Protein AF-A0A3C0BDU3-F1 (afdb_monomer)

Radius of gyration: 16.84 Å; Cα contacts (8 Å, |Δi|>4): 78; chains: 1; bounding box: 34×25×44 Å

Secondary structure (DSSP, 8-state):
-EEESSGGG----HHHHHHHHHTT--EEESS------EEE--B-TTS-B--HHHHHHHHHHHHTS-EEETT--

Foldseek 3Di:
DAEAQEPVPDDDDPVRVCVCVVVVHDYYHPDDDDDAEAEDAQADPVGHGDPPVVVQVVCCVVVVHGYYHPVPD

Mean predicted aligned error: 4.43 Å

Structure (mmCIF, N/CA/C/O backbone):
data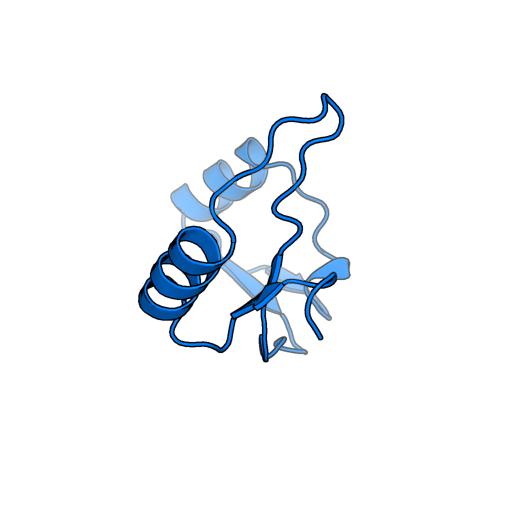_AF-A0A3C0BDU3-F1
#
_entry.id   AF-A0A3C0BDU3-F1
#
loop_
_atom_site.group_PDB
_atom_site.id
_atom_site.type_symbol
_atom_site.label_atom_id
_atom_site.label_alt_id
_atom_site.label_comp_id
_atom_site.label_asym_id
_atom_site.label_entity_id
_atom_site.label_seq_id
_atom_site.pdbx_PDB_ins_code
_atom_site.Cartn_x
_atom_site.Cartn_y
_atom_site.Cartn_z
_atom_site.occupancy
_atom_site.B_iso_or_equiv
_atom_site.auth_seq_id
_atom_site.auth_comp_id
_atom_site.auth_asym_id
_atom_site.auth_atom_id
_atom_site.pdbx_PDB_model_num
ATOM 1 N N . VAL A 1 1 ? -15.052 2.407 19.681 1.00 93.75 1 VAL A N 1
ATOM 2 C CA . VAL A 1 1 ? -15.073 2.060 18.237 1.00 93.75 1 VAL A CA 1
ATOM 3 C C . VAL A 1 1 ? -15.702 3.221 17.490 1.00 93.75 1 VAL A C 1
ATOM 5 O O . VAL A 1 1 ? -16.752 3.673 17.919 1.00 93.75 1 VAL A O 1
ATOM 8 N N . ILE A 1 2 ? -15.065 3.706 16.426 1.00 96.56 2 ILE A N 1
ATOM 9 C CA . ILE A 1 2 ? -15.653 4.650 15.465 1.00 96.56 2 ILE A CA 1
ATOM 10 C C . ILE A 1 2 ? -16.017 3.852 14.213 1.00 96.56 2 ILE A C 1
ATOM 12 O O . ILE A 1 2 ? -15.213 3.041 13.749 1.00 96.56 2 ILE A O 1
ATOM 16 N N . ILE A 1 3 ? -17.221 4.064 13.684 1.00 96.75 3 ILE A N 1
ATOM 17 C CA . ILE A 1 3 ? -17.699 3.402 12.468 1.00 96.75 3 ILE A CA 1
ATOM 18 C C . ILE A 1 3 ? -18.001 4.476 11.427 1.00 96.75 3 ILE A C 1
ATOM 20 O O . ILE A 1 3 ? -18.816 5.362 11.669 1.00 96.75 3 ILE A O 1
ATOM 24 N N . ALA A 1 4 ? -17.343 4.389 10.274 1.00 96.19 4 ALA A N 1
ATOM 25 C CA . ALA A 1 4 ? -17.587 5.249 9.121 1.00 96.19 4 ALA A CA 1
ATOM 26 C C . ALA A 1 4 ? -18.305 4.474 8.006 1.00 96.19 4 ALA A C 1
ATOM 28 O O . ALA A 1 4 ? -18.301 3.242 7.981 1.00 96.19 4 ALA A O 1
ATOM 29 N N . ARG A 1 5 ? -18.912 5.187 7.050 1.00 96.62 5 ARG A N 1
ATOM 30 C CA . ARG A 1 5 ? -19.528 4.549 5.874 1.00 96.62 5 ARG A CA 1
ATOM 31 C C . ARG A 1 5 ? -18.486 3.777 5.056 1.00 96.62 5 ARG A C 1
ATOM 33 O O . ARG A 1 5 ? -18.691 2.603 4.776 1.00 96.62 5 ARG A O 1
ATOM 40 N N . ASP A 1 6 ? -17.373 4.422 4.729 1.00 95.62 6 ASP A N 1
ATOM 41 C CA . ASP A 1 6 ? -16.269 3.898 3.918 1.00 95.62 6 ASP A CA 1
ATOM 42 C C . ASP A 1 6 ? -14.967 4.664 4.245 1.00 95.62 6 ASP A C 1
ATOM 44 O O . ASP A 1 6 ? -14.974 5.592 5.062 1.00 95.62 6 ASP A O 1
ATOM 48 N N . PHE A 1 7 ? -13.843 4.272 3.633 1.00 91.81 7 PHE A N 1
ATOM 49 C CA . PHE A 1 7 ? -12.529 4.861 3.924 1.00 91.81 7 PHE A CA 1
ATOM 50 C C . PHE A 1 7 ? -12.414 6.343 3.530 1.00 91.81 7 PHE A C 1
ATOM 52 O O . PHE A 1 7 ? -11.640 7.066 4.150 1.00 91.81 7 PHE A O 1
ATOM 59 N N . SER A 1 8 ? -13.198 6.825 2.557 1.00 93.62 8 SER A N 1
ATOM 60 C CA . SER A 1 8 ? -13.139 8.221 2.094 1.00 93.62 8 SER A CA 1
ATOM 61 C C . SER A 1 8 ? -13.686 9.223 3.115 1.00 93.62 8 SER A C 1
ATOM 63 O O . SER A 1 8 ? -13.494 10.426 2.974 1.00 93.62 8 SER A O 1
ATOM 65 N N . ARG A 1 9 ? -14.375 8.741 4.159 1.00 94.69 9 ARG A N 1
ATOM 66 C CA . ARG A 1 9 ? -14.932 9.564 5.244 1.00 94.69 9 ARG A CA 1
ATOM 67 C C . ARG A 1 9 ? -14.002 9.697 6.448 1.00 94.69 9 ARG A C 1
ATOM 69 O O . ARG A 1 9 ? -14.383 10.325 7.434 1.00 94.69 9 ARG A O 1
ATOM 76 N N . ILE A 1 10 ? -12.815 9.097 6.395 1.00 94.25 10 ILE A N 1
ATOM 77 C CA . ILE A 1 10 ? -11.834 9.141 7.477 1.00 94.25 10 ILE A CA 1
ATOM 78 C C . ILE A 1 10 ? -10.802 10.222 7.146 1.00 94.25 10 ILE A C 1
ATOM 80 O O . ILE A 1 10 ? -9.867 9.990 6.385 1.00 94.25 10 ILE A O 1
ATOM 84 N N . PHE A 1 11 ? -10.975 11.401 7.742 1.00 95.50 11 PHE A N 1
ATOM 85 C CA . PHE A 1 11 ? -10.033 12.517 7.646 1.00 95.50 11 PHE A CA 1
ATOM 86 C C . PHE A 1 11 ? -9.243 12.606 8.948 1.00 95.50 11 PHE A C 1
ATOM 88 O O . PHE A 1 11 ? -9.656 13.266 9.899 1.00 95.50 11 PHE A O 1
ATOM 95 N N . ALA A 1 12 ? -8.136 11.875 9.008 1.00 95.06 12 ALA A N 1
ATOM 96 C CA . ALA A 1 12 ? -7.213 11.909 10.130 1.00 95.06 12 ALA A CA 1
ATOM 97 C C . ALA A 1 12 ? -5.786 11.937 9.592 1.00 95.06 12 ALA A C 1
ATOM 99 O O . ALA A 1 12 ? -5.452 11.191 8.668 1.00 95.06 12 ALA A O 1
ATOM 100 N N . ASP A 1 13 ? -4.949 12.777 10.188 1.00 97.12 13 ASP A N 1
ATOM 101 C CA . ASP A 1 13 ? -3.510 12.673 10.003 1.00 97.12 13 ASP A CA 1
ATOM 102 C C . ASP A 1 13 ? -2.972 11.384 10.656 1.00 97.12 13 ASP A C 1
ATOM 104 O O . ASP A 1 13 ? -3.654 10.673 11.414 1.00 97.12 13 ASP A O 1
ATOM 108 N N . LYS A 1 14 ? -1.727 11.053 10.316 1.00 96.12 14 LYS A N 1
ATOM 109 C CA . LYS A 1 14 ? -1.080 9.817 10.752 1.00 96.12 14 LYS A CA 1
ATOM 110 C C . LYS A 1 14 ? -0.900 9.800 12.267 1.00 96.12 14 LYS A C 1
ATOM 112 O O . LYS A 1 14 ? -1.091 8.754 12.888 1.00 96.12 14 LYS A O 1
ATOM 117 N N . GLU A 1 15 ? -0.531 10.929 12.851 1.00 97.94 15 GLU A N 1
ATOM 118 C CA . GLU A 1 15 ? -0.220 11.089 14.265 1.00 97.94 15 GLU A CA 1
ATOM 119 C C . GLU A 1 15 ? -1.471 10.833 15.118 1.00 97.94 15 GLU A C 1
ATOM 121 O O . GLU A 1 15 ? -1.450 9.997 16.027 1.00 97.94 15 GLU A O 1
ATOM 126 N N . SER A 1 16 ? -2.589 11.457 14.754 1.00 96.88 16 SER A N 1
ATOM 127 C CA . SER A 1 16 ? -3.912 11.316 15.360 1.00 96.88 16 SER A CA 1
ATOM 128 C C . SER A 1 16 ? -4.444 9.887 15.238 1.00 96.88 16 SER A C 1
ATOM 130 O O . SER A 1 16 ? -4.872 9.292 16.234 1.00 96.88 16 SER A O 1
ATOM 132 N N . TYR A 1 17 ? -4.361 9.287 14.044 1.00 96.44 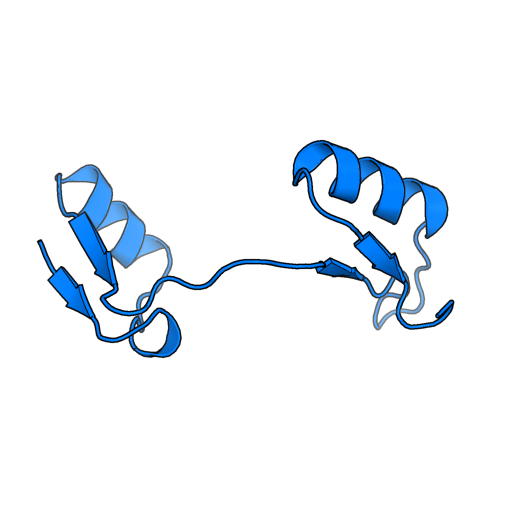17 TYR A N 1
ATOM 133 C CA . TYR A 1 17 ? -4.766 7.894 13.823 1.00 96.44 17 TYR A CA 1
ATOM 134 C C . TYR A 1 17 ? -3.963 6.922 14.700 1.00 96.44 17 TYR A C 1
ATOM 136 O O . TYR A 1 17 ? -4.521 6.027 15.346 1.00 96.44 17 TYR A O 1
ATOM 144 N N . GLN A 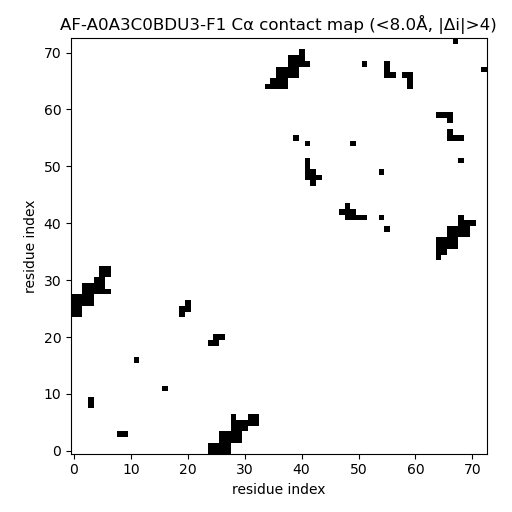1 18 ? -2.641 7.098 14.756 1.00 97.25 18 GLN A N 1
ATOM 145 C CA . GLN A 1 18 ? -1.765 6.246 15.555 1.00 97.25 18 GLN A CA 1
ATOM 146 C C . GLN A 1 18 ? -1.992 6.431 17.054 1.00 97.25 18 GLN A C 1
ATOM 148 O O . GLN A 1 18 ? -2.020 5.443 17.784 1.00 97.25 18 GLN A O 1
ATOM 153 N N . ALA A 1 19 ? -2.173 7.663 17.531 1.00 98.00 19 ALA A N 1
ATOM 154 C CA . ALA A 1 19 ? -2.453 7.927 18.939 1.00 98.00 19 ALA A CA 1
ATOM 155 C C . ALA A 1 19 ? -3.773 7.277 19.383 1.00 98.00 19 ALA A C 1
ATOM 157 O O . ALA A 1 19 ? -3.822 6.641 20.438 1.00 98.00 19 ALA A O 1
ATOM 158 N N . PHE A 1 20 ? -4.823 7.378 18.561 1.00 97.69 20 PHE A N 1
ATOM 159 C CA . PHE A 1 20 ? -6.117 6.753 18.833 1.00 97.69 20 PHE A CA 1
ATOM 160 C C . PHE A 1 20 ? -6.016 5.224 18.889 1.00 97.69 20 PHE A C 1
ATOM 162 O O . PHE A 1 20 ? -6.460 4.606 19.858 1.00 97.69 20 PHE A O 1
ATOM 169 N N . THR A 1 21 ? -5.389 4.610 17.882 1.00 97.19 21 THR A N 1
ATOM 170 C CA . THR A 1 21 ? -5.263 3.146 17.794 1.00 97.19 21 THR A CA 1
ATOM 171 C C . THR A 1 21 ? -4.354 2.560 18.875 1.00 97.19 21 THR A C 1
ATOM 173 O O . THR A 1 21 ? -4.709 1.554 19.487 1.00 97.19 21 THR A O 1
ATOM 176 N N . LYS A 1 22 ? -3.233 3.218 19.208 1.00 97.62 22 LYS A N 1
ATOM 177 C CA . LYS A 1 22 ? -2.333 2.799 20.304 1.00 97.62 22 LYS A CA 1
ATOM 178 C C . LYS A 1 22 ? -2.999 2.827 21.680 1.00 97.62 22 LYS A C 1
ATOM 180 O O . LYS A 1 22 ? -2.618 2.051 22.548 1.00 97.62 22 LYS A O 1
ATOM 185 N N . ARG A 1 23 ? -4.001 3.687 21.881 1.00 97.81 23 ARG A N 1
ATOM 186 C CA . ARG A 1 23 ? -4.811 3.744 23.113 1.00 97.81 23 ARG A CA 1
ATOM 187 C C . ARG A 1 23 ? -5.952 2.713 23.137 1.00 97.81 23 ARG A C 1
ATOM 189 O O . ARG A 1 23 ? -6.811 2.783 24.007 1.00 97.81 23 ARG A O 1
ATOM 196 N N . GLY A 1 24 ? -5.990 1.777 22.184 1.00 98.12 24 GLY A N 1
ATOM 197 C CA . GLY A 1 24 ? -7.039 0.757 22.068 1.00 98.12 24 GLY A CA 1
ATOM 198 C C . GLY A 1 24 ? -8.258 1.197 21.252 1.00 98.12 24 GLY A C 1
ATOM 199 O O . GLY A 1 24 ? -9.237 0.457 21.144 1.00 98.12 24 GLY A O 1
ATOM 200 N N . GLY A 1 25 ? -8.216 2.388 20.650 1.00 97.75 25 GLY A N 1
ATOM 201 C CA . GLY A 1 25 ? -9.230 2.844 19.713 1.00 97.75 25 GLY A CA 1
ATOM 202 C C . GLY A 1 25 ? -9.284 1.962 18.463 1.00 97.75 25 GLY A C 1
ATOM 203 O O . GLY A 1 25 ? -8.271 1.486 17.959 1.00 97.75 25 GLY A O 1
ATOM 204 N N . GLN A 1 26 ? -10.485 1.754 17.931 1.00 97.25 26 GLN A N 1
ATOM 205 C CA . GLN A 1 26 ? -10.704 0.994 16.699 1.00 97.25 26 GLN A CA 1
ATOM 206 C C . GLN A 1 26 ? -11.538 1.823 15.730 1.00 97.25 26 GLN A C 1
ATOM 208 O O . GLN A 1 26 ? -12.561 2.387 16.133 1.00 97.25 26 GLN A O 1
ATOM 213 N N . ILE A 1 27 ? -11.120 1.848 14.467 1.00 95.31 27 ILE A N 1
ATOM 214 C CA . ILE A 1 27 ? -11.859 2.443 13.353 1.00 95.31 27 ILE A CA 1
ATOM 215 C C . ILE A 1 27 ? -12.297 1.306 12.434 1.00 95.31 27 ILE A C 1
ATOM 217 O O . ILE A 1 27 ? -11.482 0.474 12.039 1.00 95.31 27 ILE A O 1
ATOM 221 N N . LYS A 1 28 ? -13.591 1.252 12.122 1.00 95.62 28 LYS A N 1
ATOM 222 C CA . LYS A 1 28 ? -14.186 0.282 11.196 1.00 95.62 28 LYS A CA 1
ATOM 223 C C . LYS A 1 28 ? -14.972 1.023 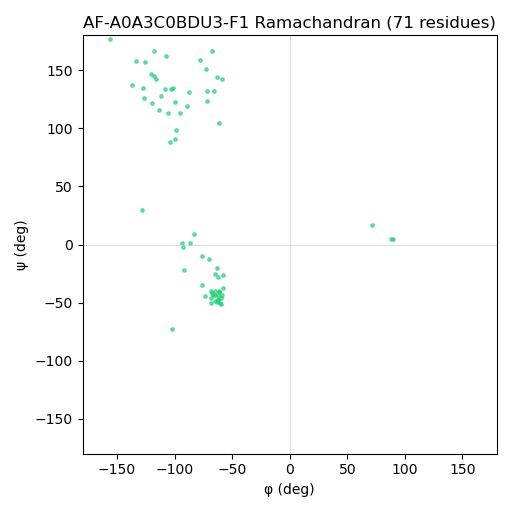10.114 1.00 95.62 28 LYS A C 1
ATOM 225 O O . LYS A 1 28 ? -15.397 2.159 10.321 1.00 95.62 28 LYS A O 1
ATOM 230 N N . VAL A 1 29 ? -15.176 0.373 8.973 1.00 95.94 29 VAL A N 1
ATOM 231 C CA . VAL A 1 29 ? -16.008 0.884 7.875 1.00 95.94 29 VAL A CA 1
ATOM 232 C C . VAL A 1 29 ? -17.146 -0.088 7.590 1.00 95.94 29 VAL A C 1
ATOM 234 O O . VAL A 1 29 ? -16.960 -1.291 7.740 1.00 95.94 29 VAL A O 1
ATOM 237 N N . LEU A 1 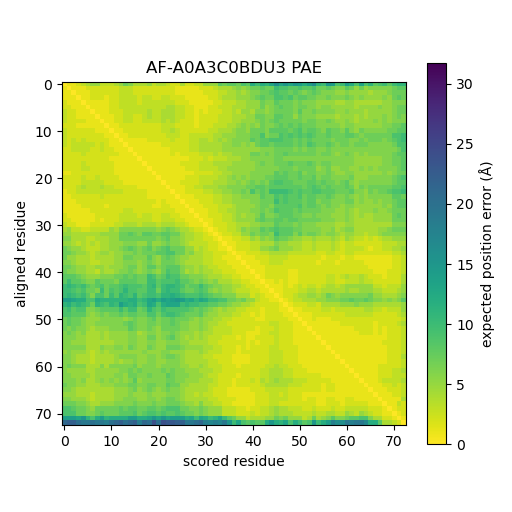30 ? -18.313 0.419 7.191 1.00 96.69 30 LEU A N 1
ATOM 238 C CA . LEU A 1 30 ? -19.441 -0.422 6.773 1.00 96.69 30 LEU A CA 1
ATOM 239 C C . LEU A 1 30 ? -19.186 -1.040 5.392 1.00 96.69 30 LEU A C 1
ATOM 241 O O . LEU A 1 30 ? -19.413 -2.228 5.180 1.00 96.69 30 LEU A O 1
ATOM 245 N N . LEU A 1 31 ? -18.687 -0.229 4.459 1.00 95.81 31 LEU A N 1
ATOM 246 C CA . LEU A 1 31 ? -18.376 -0.629 3.092 1.00 95.81 31 LEU A CA 1
ATOM 247 C C . LEU A 1 31 ? -16.875 -0.892 2.970 1.00 95.81 31 LEU A C 1
ATOM 249 O O . LEU A 1 31 ? -16.071 0.005 2.703 1.00 95.81 31 LEU A O 1
ATOM 253 N N . HIS A 1 32 ? -16.492 -2.147 3.196 1.00 91.00 32 HIS A N 1
ATOM 254 C CA . HIS A 1 32 ? -15.114 -2.588 3.022 1.00 91.00 32 HIS A CA 1
ATOM 255 C C . HIS A 1 32 ? -14.696 -2.516 1.550 1.00 91.00 32 HIS A C 1
ATOM 257 O O . HIS A 1 32 ? -15.386 -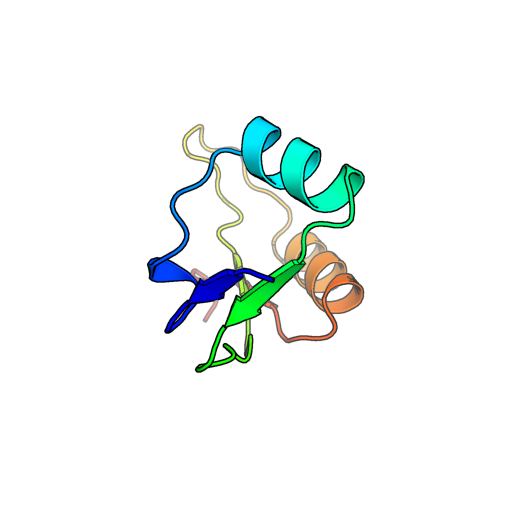3.008 0.661 1.00 91.00 32 HIS A O 1
ATOM 263 N N . THR A 1 33 ? -13.530 -1.925 1.293 1.00 88.69 33 THR A N 1
ATOM 264 C CA . THR A 1 33 ? -12.943 -1.878 -0.051 1.00 88.69 33 THR A CA 1
ATOM 265 C C . THR A 1 33 ? -12.108 -3.125 -0.305 1.00 88.69 33 THR A C 1
ATOM 267 O O . THR A 1 33 ? -11.258 -3.485 0.509 1.00 88.69 33 THR A O 1
ATOM 270 N N . LYS A 1 34 ? -12.329 -3.768 -1.454 1.00 89.38 34 LYS A N 1
ATOM 271 C CA . LYS A 1 34 ? -11.496 -4.867 -1.941 1.00 89.38 34 LYS A CA 1
ATOM 272 C C . LYS A 1 34 ? -10.461 -4.302 -2.909 1.00 89.38 34 LYS A C 1
ATOM 274 O O . LYS A 1 34 ? -10.824 -3.819 -3.976 1.00 89.38 34 LYS A O 1
ATOM 279 N N . LEU A 1 35 ? -9.186 -4.353 -2.537 1.00 90.94 35 LEU A N 1
ATOM 280 C CA . LEU A 1 35 ? -8.095 -3.997 -3.442 1.00 90.94 35 LEU A CA 1
ATOM 281 C C . LEU A 1 35 ? -7.962 -5.099 -4.508 1.00 90.94 35 LEU A C 1
ATOM 283 O O . LEU A 1 35 ? -7.846 -6.269 -4.146 1.00 90.94 35 LEU A O 1
ATOM 287 N N . ILE A 1 36 ? -8.045 -4.741 -5.795 1.00 93.19 36 ILE A N 1
ATOM 288 C CA . ILE A 1 36 ? -8.062 -5.712 -6.905 1.00 93.19 36 ILE A CA 1
ATOM 289 C C . ILE A 1 36 ? -6.677 -5.763 -7.576 1.00 93.19 36 ILE A C 1
ATOM 291 O O . ILE A 1 36 ? -5.962 -6.726 -7.311 1.00 93.19 36 ILE A O 1
ATOM 295 N N . PRO A 1 37 ? -6.237 -4.753 -8.356 1.00 95.50 37 PRO A N 1
ATOM 296 C CA . PRO A 1 37 ? -4.826 -4.601 -8.688 1.00 95.50 37 PRO A CA 1
ATOM 297 C C . PRO A 1 37 ? -4.232 -3.292 -8.156 1.00 95.50 37 PRO A C 1
ATOM 299 O O . PRO A 1 37 ? -4.946 -2.357 -7.792 1.00 95.50 37 PRO A O 1
ATOM 302 N N . VAL A 1 38 ? -2.903 -3.210 -8.176 1.00 96.38 38 VAL A N 1
ATOM 303 C CA . VAL A 1 38 ? -2.177 -1.945 -8.016 1.00 96.38 38 VAL A CA 1
ATOM 304 C C . VAL A 1 38 ? -1.570 -1.537 -9.347 1.00 96.38 38 VAL A C 1
ATOM 306 O O . VAL A 1 38 ? -0.938 -2.330 -10.035 1.00 96.38 38 VAL A O 1
ATOM 309 N N . CYS A 1 39 ? -1.735 -0.273 -9.699 1.00 96.50 39 CYS A N 1
ATOM 310 C CA . CYS A 1 39 ? -1.096 0.317 -10.862 1.00 96.50 39 CYS A CA 1
ATOM 311 C C . CYS A 1 39 ? 0.112 1.138 -10.405 1.00 96.50 39 CYS A C 1
ATOM 313 O O . CYS A 1 39 ? 0.017 1.891 -9.436 1.00 96.50 39 CYS A O 1
ATOM 315 N N . VAL A 1 40 ? 1.245 0.992 -11.086 1.00 95.62 40 VAL A N 1
ATOM 316 C CA . VAL A 1 40 ? 2.476 1.727 -10.801 1.00 95.62 40 VAL A CA 1
ATOM 317 C C . VAL A 1 40 ? 2.865 2.594 -11.984 1.00 95.62 40 VAL A C 1
ATOM 319 O O . VAL A 1 40 ? 2.698 2.212 -13.140 1.00 95.62 40 VAL A O 1
ATOM 322 N N . ASN A 1 41 ? 3.424 3.754 -11.663 1.00 95.25 41 ASN A N 1
ATOM 323 C CA . ASN A 1 41 ? 4.179 4.577 -12.588 1.00 95.25 41 ASN A CA 1
ATOM 324 C C . ASN A 1 41 ? 5.671 4.430 -12.221 1.00 95.25 41 ASN A C 1
ATOM 326 O O . ASN A 1 41 ? 6.049 4.857 -11.128 1.00 95.25 41 ASN A O 1
ATOM 330 N N . PRO A 1 42 ? 6.517 3.819 -13.073 1.00 94.19 42 PRO A N 1
ATOM 331 C CA . PRO A 1 42 ? 7.945 3.673 -12.793 1.00 94.19 42 PRO A CA 1
ATOM 332 C C . PRO A 1 42 ? 8.743 4.973 -12.991 1.00 94.19 42 PRO A C 1
ATOM 334 O O . PRO A 1 42 ? 9.918 5.008 -12.632 1.00 94.19 42 PRO A O 1
ATOM 337 N N . VAL A 1 43 ? 8.139 6.016 -13.567 1.00 95.12 43 VAL A N 1
ATOM 338 C CA . VAL A 1 43 ? 8.783 7.288 -13.906 1.00 95.12 43 VAL A CA 1
ATOM 339 C C . VAL A 1 43 ? 8.473 8.333 -12.837 1.00 95.12 43 VAL A C 1
ATOM 341 O O . VAL A 1 43 ? 7.312 8.648 -12.565 1.00 95.12 43 VAL A O 1
ATOM 344 N N . SER A 1 44 ? 9.518 8.895 -12.231 1.00 92.50 44 SER A N 1
ATOM 345 C CA . SER A 1 44 ? 9.384 10.001 -11.286 1.00 92.50 44 SER A CA 1
ATOM 346 C C . SER A 1 44 ? 9.146 11.335 -12.009 1.00 92.50 44 SER A C 1
ATOM 348 O O . SER A 1 44 ? 9.549 11.491 -13.164 1.00 92.50 44 SER A O 1
ATOM 350 N N . PRO A 1 45 ? 8.579 12.349 -11.329 1.00 91.75 45 PRO A N 1
ATOM 351 C CA . PRO A 1 45 ? 8.441 13.692 -11.898 1.00 91.75 45 PRO A CA 1
ATOM 352 C C . PRO A 1 45 ? 9.774 14.326 -12.331 1.00 91.75 45 PRO A C 1
ATOM 354 O O . PRO A 1 45 ? 9.793 15.162 -13.226 1.00 91.75 45 PRO A O 1
ATOM 357 N N . GLN A 1 46 ? 10.890 13.928 -11.710 1.00 94.50 46 GLN A N 1
ATOM 358 C CA . GLN A 1 46 ? 12.242 14.400 -12.033 1.00 94.50 46 GLN A CA 1
ATOM 359 C C . GLN A 1 46 ? 12.912 13.591 -13.163 1.00 94.50 46 GLN A C 1
ATOM 361 O O . GLN A 1 46 ? 14.062 13.858 -13.497 1.00 94.50 46 GLN A O 1
ATOM 366 N N . GLY A 1 47 ? 12.223 12.599 -13.738 1.00 90.88 47 GLY A N 1
ATOM 367 C CA . GLY A 1 47 ? 12.708 11.798 -14.868 1.00 90.88 47 GLY A CA 1
ATOM 368 C C . GLY A 1 47 ? 13.488 10.534 -14.495 1.00 90.88 47 GLY A C 1
ATOM 369 O O . GLY A 1 47 ? 13.978 9.839 -15.383 1.00 90.88 47 GLY A O 1
ATOM 370 N N . TYR A 1 48 ? 13.597 10.190 -13.209 1.00 93.06 48 TYR A N 1
ATOM 371 C CA . TYR A 1 48 ? 14.195 8.918 -12.799 1.00 93.06 48 TYR A CA 1
ATOM 372 C C . TYR A 1 48 ? 13.249 7.760 -13.130 1.00 93.06 48 TYR A C 1
ATOM 374 O O . TYR A 1 48 ? 12.065 7.812 -12.797 1.00 93.06 48 TYR A O 1
ATOM 382 N N . VAL A 1 49 ? 13.775 6.708 -13.757 1.00 94.94 49 VAL A N 1
ATOM 383 C CA . VAL A 1 49 ? 12.990 5.542 -14.171 1.00 94.94 49 VAL A CA 1
ATOM 384 C C . VAL A 1 49 ? 13.430 4.322 -13.374 1.00 94.94 49 VAL A C 1
ATOM 386 O O . VAL A 1 49 ? 14.563 3.858 -13.490 1.00 94.94 49 VAL A O 1
ATOM 389 N N . LEU A 1 50 ? 12.514 3.789 -12.571 1.00 94.94 50 LEU A N 1
ATOM 390 C CA . LEU A 1 50 ? 12.685 2.504 -11.907 1.00 94.94 50 LEU A CA 1
ATOM 391 C C . LEU A 1 50 ? 12.561 1.355 -12.911 1.00 94.94 50 LEU A C 1
ATOM 393 O O . LEU A 1 50 ? 11.795 1.427 -13.875 1.00 94.94 50 LEU A O 1
ATOM 397 N N . ASP A 1 51 ? 13.243 0.242 -12.634 1.00 96.00 51 ASP A N 1
ATOM 398 C CA . ASP A 1 51 ? 12.990 -1.003 -13.355 1.00 96.00 51 ASP A CA 1
ATOM 399 C C . ASP A 1 51 ? 11.536 -1.442 -13.115 1.00 96.00 51 ASP A C 1
ATOM 401 O O . ASP A 1 51 ? 11.167 -1.943 -12.050 1.00 96.00 51 ASP A O 1
ATOM 405 N N . SER A 1 52 ? 10.706 -1.240 -14.138 1.00 95.69 52 SER A N 1
ATOM 406 C CA . SER A 1 52 ? 9.277 -1.555 -14.132 1.00 95.69 52 SER A CA 1
ATOM 407 C C . SER A 1 52 ? 8.996 -3.030 -13.833 1.00 95.69 52 SER A C 1
ATOM 409 O O . SER A 1 52 ? 8.041 -3.346 -13.121 1.00 95.69 52 SER A O 1
ATOM 411 N N . LYS A 1 53 ? 9.817 -3.961 -14.335 1.00 96.00 53 LYS A N 1
ATOM 412 C CA . LYS A 1 53 ? 9.626 -5.392 -14.074 1.00 96.00 53 LYS A CA 1
ATOM 413 C C . LYS A 1 53 ? 9.907 -5.689 -12.606 1.00 96.00 53 LYS A C 1
ATOM 415 O O . LYS A 1 53 ? 9.056 -6.261 -11.928 1.00 96.00 53 LYS A O 1
ATOM 420 N N . GLN A 1 54 ? 11.052 -5.236 -12.103 1.00 97.56 54 GLN A N 1
ATOM 421 C CA . GLN A 1 54 ? 11.442 -5.459 -10.718 1.00 97.56 54 GLN A CA 1
ATOM 422 C C . GLN A 1 54 ? 10.451 -4.811 -9.737 1.00 97.56 54 GLN A C 1
ATOM 424 O O . GLN A 1 54 ? 10.095 -5.427 -8.730 1.00 97.56 54 GLN A O 1
ATOM 429 N N . LEU A 1 55 ? 9.982 -3.594 -10.034 1.00 96.12 55 LEU A N 1
ATOM 430 C CA . LEU A 1 55 ? 8.992 -2.877 -9.231 1.00 96.12 55 LEU A CA 1
ATOM 431 C C . LEU A 1 55 ? 7.682 -3.665 -9.131 1.00 96.12 55 LEU A C 1
ATOM 433 O O . LEU A 1 55 ? 7.204 -3.924 -8.024 1.00 96.12 55 LEU A O 1
ATOM 437 N N . ARG A 1 56 ? 7.133 -4.096 -10.274 1.00 96.75 56 ARG A N 1
ATOM 438 C CA . ARG A 1 56 ? 5.889 -4.877 -10.320 1.00 96.75 56 ARG A CA 1
ATOM 439 C C . ARG A 1 56 ? 6.025 -6.209 -9.600 1.00 96.75 56 ARG A C 1
ATOM 441 O O . ARG A 1 56 ? 5.179 -6.529 -8.776 1.00 96.75 56 ARG A O 1
ATOM 448 N N . GLU A 1 57 ? 7.085 -6.971 -9.862 1.00 97.38 57 GLU A N 1
ATOM 449 C CA . GLU A 1 57 ? 7.276 -8.300 -9.269 1.00 97.38 57 GLU A CA 1
ATOM 450 C C . GLU A 1 57 ? 7.450 -8.239 -7.748 1.00 97.38 57 GLU A C 1
ATOM 452 O O . GLU A 1 57 ? 6.853 -9.038 -7.019 1.00 97.38 57 GLU A O 1
ATOM 457 N N . LYS A 1 58 ? 8.241 -7.281 -7.246 1.00 97.75 58 LYS A N 1
ATOM 458 C CA . LYS A 1 58 ? 8.443 -7.103 -5.802 1.00 97.75 58 LYS A CA 1
ATOM 459 C C . LYS A 1 58 ? 7.156 -6.657 -5.107 1.00 97.75 58 LYS A C 1
ATOM 461 O O . LYS A 1 58 ? 6.826 -7.203 -4.053 1.00 97.75 58 LYS A O 1
ATOM 466 N N . LEU A 1 59 ? 6.415 -5.711 -5.690 1.00 97.06 59 LEU A N 1
ATOM 467 C CA . LEU A 1 59 ? 5.145 -5.244 -5.127 1.00 97.06 59 LEU A CA 1
ATOM 468 C C . LEU A 1 59 ? 4.063 -6.321 -5.186 1.00 97.06 59 LEU A C 1
ATOM 470 O O . LEU A 1 59 ? 3.425 -6.573 -4.169 1.00 97.06 59 LEU A O 1
ATOM 474 N N . ALA A 1 60 ? 3.902 -7.009 -6.317 1.00 97.12 60 ALA A N 1
ATOM 475 C CA . ALA A 1 60 ? 2.921 -8.082 -6.461 1.00 97.12 60 ALA A CA 1
ATOM 476 C C . ALA A 1 60 ? 3.163 -9.193 -5.437 1.00 97.12 60 ALA A C 1
ATOM 478 O O . ALA A 1 60 ? 2.237 -9.625 -4.755 1.00 97.12 60 ALA A O 1
ATOM 479 N N . ARG A 1 61 ? 4.430 -9.587 -5.242 1.00 97.88 61 ARG A N 1
ATOM 480 C CA . ARG A 1 61 ? 4.816 -10.569 -4.220 1.00 97.88 61 ARG A CA 1
ATOM 481 C C . ARG A 1 61 ?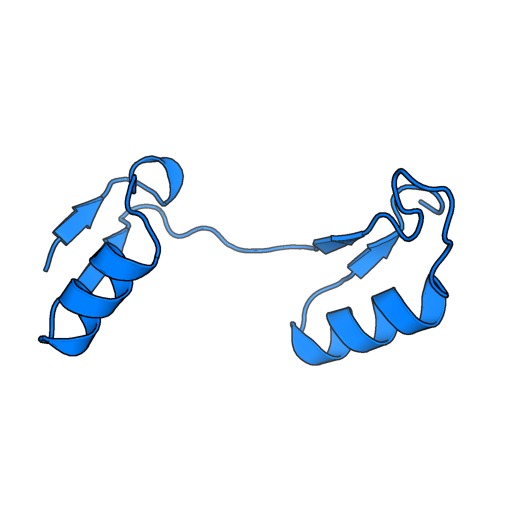 4.489 -10.098 -2.804 1.00 97.88 61 ARG A C 1
ATOM 483 O O . ARG A 1 61 ? 4.068 -10.904 -1.983 1.00 97.88 61 ARG A O 1
ATOM 490 N N . LYS A 1 62 ? 4.707 -8.816 -2.496 1.00 97.62 62 LYS A N 1
ATOM 491 C CA . LYS A 1 62 ? 4.468 -8.272 -1.152 1.00 97.62 62 LYS A CA 1
ATOM 492 C C . LYS A 1 62 ? 2.983 -8.0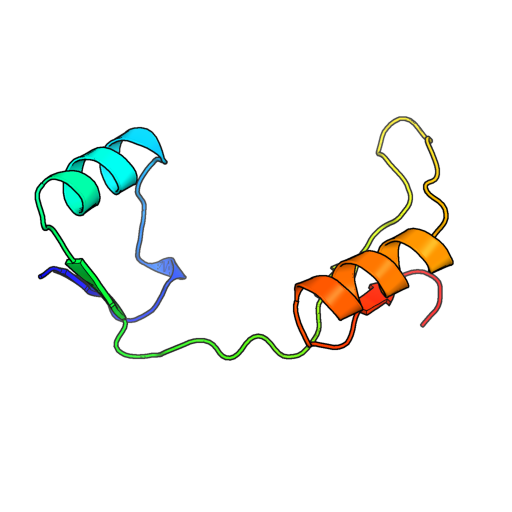60 -0.853 1.00 97.62 62 LYS A C 1
ATOM 494 O O . LYS A 1 62 ? 2.582 -8.216 0.296 1.00 97.62 62 LYS A O 1
ATOM 499 N N . LEU A 1 63 ? 2.201 -7.683 -1.862 1.00 95.62 63 LEU A N 1
ATOM 500 C CA . LEU A 1 63 ? 0.785 -7.345 -1.733 1.00 95.62 63 LEU A CA 1
ATOM 501 C C . LEU A 1 63 ? -0.144 -8.548 -1.961 1.00 95.62 63 LEU A C 1
ATOM 503 O O . LEU A 1 63 ? -1.285 -8.514 -1.514 1.00 95.62 63 LEU A O 1
ATOM 507 N N . GLY A 1 64 ? 0.319 -9.594 -2.654 1.00 96.50 64 GLY A N 1
ATOM 508 C CA . GLY A 1 64 ? -0.495 -10.769 -2.991 1.00 96.50 64 GLY A CA 1
ATOM 509 C C . GLY A 1 64 ? -1.560 -10.506 -4.061 1.00 96.50 64 GLY A C 1
ATOM 510 O O . GLY A 1 64 ? -2.495 -11.289 -4.200 1.00 96.50 64 GLY A O 1
ATOM 511 N N . ILE A 1 65 ? -1.432 -9.406 -4.806 1.00 96.75 65 ILE A N 1
ATOM 512 C CA . ILE A 1 65 ? -2.363 -8.974 -5.855 1.00 96.75 65 ILE A CA 1
ATOM 513 C C . ILE A 1 65 ? -1.595 -8.552 -7.114 1.00 96.75 65 ILE A C 1
ATOM 515 O O . ILE A 1 65 ? -0.415 -8.200 -7.015 1.00 96.75 65 ILE A O 1
ATOM 519 N N . PRO A 1 66 ? -2.232 -8.566 -8.298 1.00 96.56 66 PRO A N 1
ATOM 520 C CA . PRO A 1 66 ? -1.591 -8.142 -9.536 1.00 96.56 66 PRO A CA 1
ATOM 521 C C . PRO A 1 66 ? -1.104 -6.692 -9.479 1.00 96.56 66 PRO A C 1
ATOM 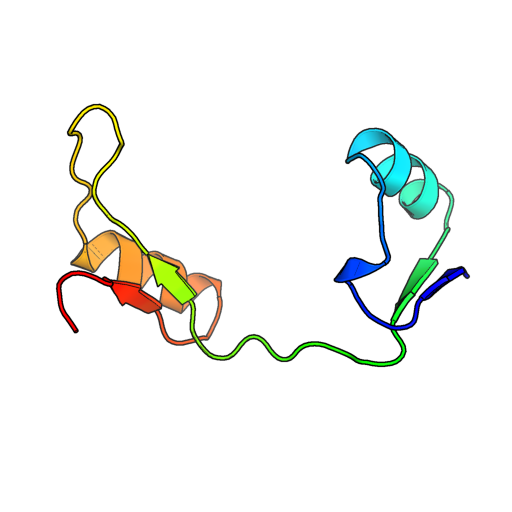523 O O . PRO A 1 66 ? -1.776 -5.817 -8.925 1.00 96.56 66 PRO A O 1
ATOM 526 N N . VAL A 1 67 ? 0.057 -6.441 -10.091 1.00 97.62 67 VAL A N 1
ATOM 527 C CA . VAL A 1 67 ? 0.623 -5.095 -10.227 1.00 97.62 67 VAL A CA 1
ATOM 528 C C . VAL A 1 67 ? 0.948 -4.803 -11.687 1.00 97.62 67 VAL A C 1
ATOM 530 O O . VAL A 1 67 ? 1.692 -5.555 -12.323 1.00 97.62 67 VAL A O 1
ATOM 533 N N . TYR A 1 68 ? 0.416 -3.696 -12.202 1.00 96.62 68 TYR A N 1
ATOM 534 C CA . TYR A 1 68 ? 0.541 -3.286 -13.601 1.00 96.62 68 TYR A CA 1
ATOM 535 C C . TYR A 1 68 ? 1.302 -1.975 -13.729 1.00 96.62 68 TYR A C 1
ATOM 537 O O . TYR A 1 68 ? 1.142 -1.078 -12.910 1.00 96.62 68 TYR A O 1
ATOM 545 N N . ASP A 1 69 ? 2.121 -1.864 -14.767 1.00 95.69 69 ASP A N 1
ATOM 546 C CA . ASP A 1 69 ? 2.728 -0.601 -15.175 1.00 95.69 69 ASP A CA 1
ATOM 547 C C . ASP A 1 69 ? 1.759 0.063 -16.148 1.00 95.69 69 ASP A C 1
ATOM 549 O O . ASP A 1 69 ? 1.438 -0.521 -17.183 1.00 95.69 69 ASP A O 1
ATOM 553 N N . ILE A 1 70 ? 1.276 1.255 -15.800 1.00 92.75 70 ILE A N 1
ATOM 554 C CA . ILE A 1 70 ? 0.238 1.955 -16.569 1.00 92.75 70 ILE A CA 1
ATOM 555 C C . ILE A 1 70 ? 0.675 2.321 -17.990 1.00 92.75 70 ILE A C 1
ATOM 557 O O . ILE A 1 70 ? -0.178 2.543 -18.842 1.00 92.75 70 ILE A O 1
ATOM 561 N N . PHE A 1 71 ? 1.982 2.368 -18.257 1.00 89.44 71 PHE A N 1
ATOM 562 C CA . PHE A 1 71 ? 2.521 2.677 -19.582 1.00 89.44 71 PHE A CA 1
ATOM 563 C C . PHE A 1 71 ? 2.798 1.431 -20.433 1.00 89.44 71 PHE A C 1
ATOM 565 O O . PHE A 1 71 ? 3.243 1.561 -21.571 1.00 89.44 71 PHE A O 1
ATOM 572 N N . LYS A 1 72 ? 2.571 0.226 -19.894 1.00 85.12 72 LYS A N 1
ATOM 573 C CA . LYS A 1 72 ? 2.835 -1.062 -20.563 1.00 85.12 72 LYS A CA 1
ATOM 574 C C . LYS A 1 72 ? 1.621 -1.997 -20.533 1.00 85.12 72 LYS A C 1
ATOM 576 O O . LYS A 1 72 ? 1.801 -3.212 -20.438 1.00 85.12 72 LYS A O 1
ATOM 581 N N . LEU A 1 73 ? 0.422 -1.410 -20.520 1.00 66.94 73 LEU A N 1
ATOM 582 C CA . LEU A 1 73 ? -0.851 -2.131 -20.585 1.00 66.94 73 LEU A CA 1
ATOM 583 C C . LEU A 1 73 ? -0.989 -2.911 -21.896 1.00 66.94 73 LEU A C 1
ATOM 585 O O . LEU A 1 73 ? -0.585 -2.366 -22.947 1.00 66.94 73 LEU A O 1
#

Sequence (73 aa):
VIIARDFSRIFADKESYQAFTKRGGQIKVLLHTKLIPVCVNPVSPQGYVLDSKQLREKLARKLGIPVYDIFKL

pLDDT: mean 94.93, std 4.14, range [66.94, 98.12]

Nearest PDB structures (foldseek):
  4phh-assembly3_C  TM=2.983E-01  e=2.779E+00  Saccharomyces cerevisiae S288C

Solvent-accessible surface area (backbone atoms only — not comparable to full-atom values): 4615 Å² total; per-residue (Å²): 116,48,77,39,66,32,74,91,75,66,89,67,58,71,67,60,50,48,56,42,41,76,74,71,44,45,82,48,52,74,51,76,84,79,87,66,68,47,78,42,77,47,63,46,97,89,68,53,69,53,61,57,66,61,53,30,55,55,47,21,69,74,69,75,35,57,46,44,49,73,90,72,117